Protein AF-A0A3D2PTS8-F1 (afdb_monomer_lite)

pLDDT: mean 76.26, std 10.92, range [59.62, 91.0]

Sequence (45 aa):
MPPQQGQFQSQPVQPQQPVQPVCSKCGAPLVAGNKFCTKCGNPIA

Foldseek 3Di:
DDDDDDDPVPPPPPPPDPPQDADPVPRHGADPPDQARPPPRHGDD

Radius of gyration: 21.26 Å; chains: 1; bounding box: 32×31×58 Å

Structure (mmCIF, N/CA/C/O backbone):
data_AF-A0A3D2PTS8-F1
#
_entry.id   AF-A0A3D2PTS8-F1
#
loop_
_atom_site.group_PDB
_atom_site.id
_atom_site.type_symbol
_atom_site.label_atom_id
_atom_site.label_alt_id
_atom_site.label_comp_id
_atom_site.label_asym_id
_atom_site.label_entity_id
_atom_site.label_seq_id
_atom_site.pdbx_PDB_ins_code
_atom_site.Cartn_x
_atom_site.Cartn_y
_atom_site.Cartn_z
_atom_site.occupancy
_atom_site.B_iso_or_equiv
_atom_site.auth_seq_id
_atom_site.auth_comp_id
_atom_site.auth_asym_id
_atom_site.auth_atom_id
_atom_site.pdbx_PDB_model_num
ATOM 1 N N . MET A 1 1 ? -16.172 -24.903 -48.636 1.00 71.56 1 MET A N 1
ATOM 2 C CA . MET A 1 1 ? -16.232 -25.627 -47.344 1.00 71.56 1 MET A CA 1
ATOM 3 C C . MET A 1 1 ? -15.118 -26.665 -47.377 1.00 71.56 1 MET A C 1
ATOM 5 O O . MET A 1 1 ? -15.137 -27.466 -48.304 1.00 71.56 1 MET A O 1
ATOM 9 N N . PRO A 1 2 ? -14.068 -26.522 -46.548 1.00 65.12 2 PRO A N 1
ATOM 10 C CA . PRO A 1 2 ? -14.014 -27.260 -45.275 1.00 65.12 2 PRO A CA 1
ATOM 11 C C . PRO A 1 2 ? -13.792 -26.371 -44.023 1.00 65.12 2 PRO A C 1
ATOM 13 O O . PRO A 1 2 ? -13.256 -25.270 -44.151 1.00 65.12 2 PRO A O 1
ATOM 16 N N . PRO A 1 3 ? -14.213 -26.831 -42.825 1.00 74.06 3 PRO A N 1
ATOM 17 C CA . PRO A 1 3 ? -14.116 -26.092 -41.566 1.00 74.06 3 PRO A CA 1
ATOM 18 C C . PRO A 1 3 ? -12.796 -26.384 -40.828 1.00 74.06 3 PRO A C 1
ATOM 20 O O . PRO A 1 3 ? -12.500 -27.530 -40.499 1.00 74.06 3 PRO A O 1
ATOM 23 N N . GLN A 1 4 ? -12.022 -25.342 -40.526 1.00 64.31 4 GLN A N 1
ATOM 24 C CA . GLN A 1 4 ? -10.926 -25.379 -39.548 1.00 64.31 4 GLN A CA 1
ATOM 25 C C . GLN A 1 4 ? -11.390 -24.510 -38.372 1.00 64.31 4 GLN A C 1
ATOM 27 O O . GLN A 1 4 ? -11.472 -23.294 -38.484 1.00 64.31 4 GLN A O 1
ATOM 32 N N . GLN A 1 5 ? -12.098 -25.123 -37.425 1.00 61.69 5 GLN A N 1
ATOM 33 C CA . GLN A 1 5 ? -11.542 -25.639 -36.170 1.00 61.69 5 GLN A CA 1
ATOM 34 C C . GLN A 1 5 ? -11.136 -24.510 -35.214 1.00 61.69 5 GLN A C 1
ATOM 36 O O . GLN A 1 5 ? -10.299 -23.666 -35.510 1.00 61.69 5 GLN A O 1
ATOM 41 N N . GLY A 1 6 ? -11.832 -24.496 -34.076 1.00 64.94 6 GLY A N 1
ATOM 42 C CA . GLY A 1 6 ? -11.873 -23.406 -33.118 1.00 64.94 6 GLY A CA 1
ATOM 43 C C . GLY A 1 6 ? -10.525 -23.017 -32.530 1.00 64.94 6 GLY A C 1
ATOM 44 O O . GLY A 1 6 ? -9.727 -23.857 -32.126 1.00 64.94 6 GLY A O 1
ATOM 45 N N . GLN A 1 7 ? -10.351 -21.708 -32.383 1.00 62.28 7 GLN A N 1
ATOM 46 C CA . GLN A 1 7 ? -9.413 -21.127 -31.437 1.00 62.28 7 GLN A CA 1
ATOM 47 C C . GLN A 1 7 ? -10.211 -20.506 -30.294 1.00 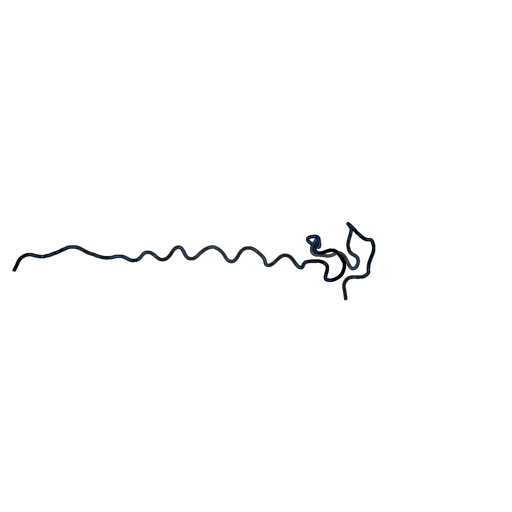62.28 7 GLN A C 1
ATOM 49 O O . GLN A 1 7 ? -10.456 -19.305 -30.226 1.00 62.28 7 GLN A O 1
ATOM 54 N N . PHE A 1 8 ? -10.646 -21.383 -29.394 1.00 60.62 8 PHE A N 1
ATOM 55 C CA . PH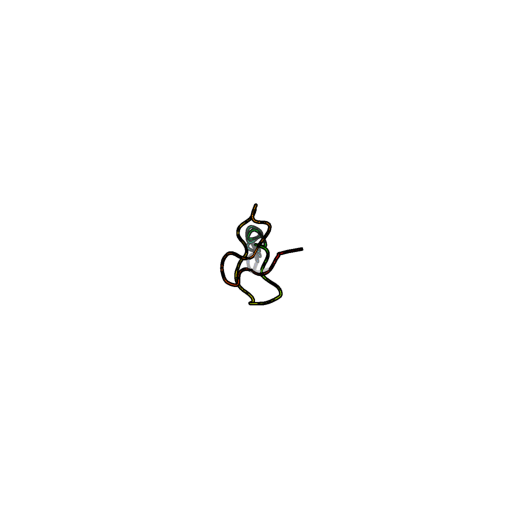E A 1 8 ? -10.963 -21.052 -28.014 1.00 60.62 8 PHE A CA 1
ATOM 56 C C . PHE A 1 8 ? -9.650 -20.600 -27.366 1.00 60.62 8 PHE A C 1
ATOM 58 O O . PHE A 1 8 ? -8.890 -21.386 -26.813 1.00 60.62 8 PHE A O 1
ATOM 65 N N . GLN A 1 9 ? -9.322 -19.318 -27.475 1.00 63.22 9 GLN A N 1
ATOM 66 C CA . GLN A 1 9 ? -8.244 -18.757 -26.672 1.00 63.22 9 GLN A CA 1
ATOM 67 C C . GLN A 1 9 ? -8.782 -18.599 -25.249 1.00 63.22 9 GLN A C 1
ATOM 69 O O . GLN A 1 9 ? -9.203 -17.522 -24.835 1.00 63.22 9 GLN A O 1
ATOM 74 N N . SER A 1 10 ? -8.830 -19.714 -24.518 1.00 66.00 10 SER A N 1
ATOM 75 C CA . SER A 1 10 ? -8.950 -19.749 -23.065 1.00 66.00 10 SER A CA 1
ATOM 76 C C . SER A 1 10 ? -7.716 -19.068 -22.493 1.00 66.00 10 SER A C 1
ATOM 78 O O . SER A 1 10 ? -6.695 -19.697 -22.219 1.00 66.00 10 SER A O 1
ATOM 80 N N . GLN A 1 11 ? -7.802 -17.747 -22.395 1.00 65.94 11 GLN A N 1
ATOM 81 C CA . GLN A 1 11 ? -6.834 -16.934 -21.694 1.00 65.94 11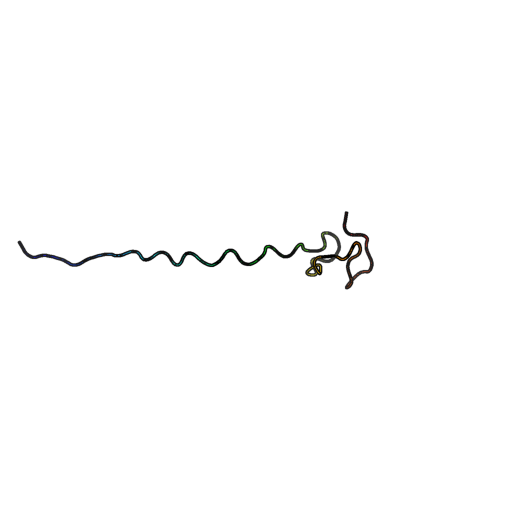 GLN A CA 1
ATOM 82 C C . GLN A 1 11 ? -6.803 -17.439 -20.246 1.00 65.94 11 GLN A C 1
ATOM 84 O O . GLN A 1 11 ? -7.858 -17.483 -19.604 1.00 65.94 11 GLN A O 1
ATOM 89 N N . PRO A 1 12 ? -5.647 -17.878 -19.722 1.00 67.00 12 PRO A N 1
ATOM 90 C CA . PRO A 1 12 ? -5.547 -18.165 -18.308 1.00 67.00 12 PRO A CA 1
ATOM 91 C C . PRO A 1 12 ? -5.725 -16.828 -17.592 1.00 67.00 12 PRO A C 1
ATOM 93 O O . PRO A 1 12 ? -4.825 -15.991 -17.588 1.00 67.00 12 PRO A O 1
ATOM 96 N N . VAL A 1 13 ? -6.910 -16.609 -17.022 1.00 62.19 13 VAL A N 1
ATOM 97 C CA . VAL A 1 13 ? -7.122 -15.581 -16.005 1.00 62.19 13 VAL A CA 1
ATOM 98 C C . VAL A 1 13 ? -6.291 -16.007 -14.802 1.00 62.19 13 VAL A C 1
ATOM 100 O O . VAL A 1 13 ? -6.731 -16.760 -13.938 1.00 62.19 13 VAL A O 1
ATOM 103 N N . GLN A 1 14 ? -5.013 -15.634 -14.828 1.00 64.38 14 GLN A N 1
ATOM 104 C CA . GLN A 1 14 ? -4.097 -15.864 -13.726 1.00 64.38 14 GLN A CA 1
ATOM 105 C C . GLN A 1 14 ? -4.750 -15.229 -12.495 1.00 64.38 14 GLN A C 1
ATOM 107 O O . GLN A 1 14 ? -5.057 -14.035 -12.552 1.00 64.38 14 GLN A O 1
ATOM 112 N N . PRO A 1 15 ? -5.019 -15.988 -11.416 1.00 66.88 15 PRO A N 1
ATOM 113 C CA . PRO A 1 15 ? -5.530 -15.391 -10.194 1.00 66.88 15 PRO A CA 1
ATOM 114 C C . PRO A 1 15 ? -4.531 -14.307 -9.811 1.00 66.88 15 PRO A C 1
ATOM 116 O O . PRO A 1 15 ? -3.351 -14.626 -9.659 1.00 66.88 15 PRO A O 1
ATOM 119 N N . GLN A 1 16 ? -4.968 -13.040 -9.772 1.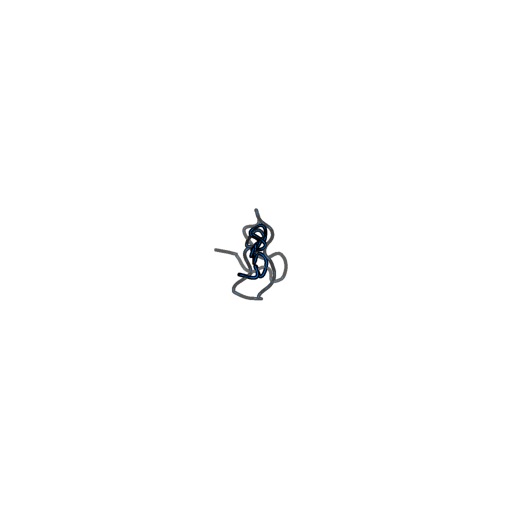00 59.62 16 GLN A N 1
ATOM 120 C CA . GLN A 1 16 ? -4.106 -11.919 -9.415 1.00 59.62 16 GLN A CA 1
ATOM 121 C C . GLN A 1 16 ? -3.408 -12.273 -8.107 1.00 59.62 16 GLN A C 1
ATOM 123 O O . GLN A 1 16 ? -4.014 -12.254 -7.035 1.00 59.62 16 GLN A O 1
ATOM 128 N N . GLN A 1 17 ? -2.142 -12.672 -8.227 1.00 62.94 17 GLN A N 1
ATOM 129 C CA . GLN A 1 17 ? -1.318 -13.039 -7.098 1.00 62.94 17 GLN A CA 1
ATOM 130 C C . GLN A 1 17 ? -1.350 -11.825 -6.175 1.00 62.94 17 GLN A C 1
ATOM 132 O O . GLN A 1 17 ? -1.127 -10.716 -6.676 1.00 62.94 17 GLN A O 1
ATOM 137 N N . PRO A 1 18 ? -1.706 -11.984 -4.886 1.00 65.31 18 PRO A N 1
ATOM 138 C CA . PRO A 1 18 ? -1.797 -10.852 -3.982 1.00 65.31 18 PRO A CA 1
ATOM 139 C C . PRO A 1 18 ? -0.482 -10.100 -4.102 1.00 65.31 18 PRO A C 1
ATOM 141 O O . PRO A 1 18 ? 0.588 -10.687 -3.915 1.00 65.31 18 PRO A O 1
ATOM 144 N N . VAL A 1 19 ? -0.569 -8.846 -4.551 1.00 67.19 19 VAL A N 1
ATOM 145 C CA . VAL A 1 19 ? 0.593 -8.011 -4.839 1.00 67.19 19 VAL A CA 1
ATOM 146 C C . VAL A 1 19 ? 1.198 -7.683 -3.486 1.00 67.19 19 VAL A C 1
ATOM 148 O O . VAL A 1 19 ? 0.847 -6.703 -2.837 1.00 67.19 19 VAL A O 1
ATOM 151 N N . GLN A 1 20 ? 2.001 -8.614 -2.984 1.00 75.75 20 GLN A N 1
ATOM 152 C CA . GLN A 1 20 ? 2.586 -8.527 -1.666 1.00 75.75 20 GLN A CA 1
ATOM 153 C C . GLN A 1 20 ? 3.520 -7.316 -1.675 1.00 75.75 20 GLN A C 1
ATOM 155 O O . GLN A 1 20 ? 4.393 -7.232 -2.546 1.00 75.75 20 GLN A O 1
ATOM 160 N N . PRO A 1 21 ? 3.301 -6.343 -0.776 1.00 81.81 21 PRO A N 1
ATOM 161 C CA . PRO A 1 21 ? 4.067 -5.112 -0.796 1.00 81.81 21 PRO A CA 1
ATOM 162 C C . PRO A 1 21 ? 5.543 -5.453 -0.590 1.00 81.81 21 PRO A C 1
ATOM 164 O O . PRO A 1 21 ? 5.876 -6.363 0.162 1.00 81.81 21 PRO A O 1
ATOM 167 N N . VAL A 1 22 ? 6.442 -4.767 -1.287 1.00 87.44 22 VAL A N 1
ATOM 168 C CA . VAL A 1 22 ? 7.891 -4.984 -1.174 1.00 87.44 22 VAL A CA 1
ATOM 169 C C . VAL A 1 22 ? 8.544 -3.776 -0.526 1.00 87.44 22 VAL A C 1
ATOM 171 O O . VAL A 1 22 ? 8.092 -2.643 -0.671 1.00 87.44 22 VAL A O 1
ATOM 174 N N . CYS A 1 23 ? 9.619 -4.007 0.217 1.00 89.25 23 CYS A N 1
ATOM 175 C CA . CYS A 1 23 ? 10.352 -2.940 0.871 1.00 89.25 23 CYS A CA 1
ATOM 176 C C . CYS A 1 23 ? 11.060 -2.078 -0.173 1.00 89.25 23 CYS A C 1
ATOM 178 O O . CYS A 1 23 ? 11.977 -2.556 -0.835 1.00 89.25 23 CYS A O 1
ATOM 180 N N . SER A 1 24 ? 10.755 -0.785 -0.243 1.00 84.88 24 SER A N 1
ATOM 181 C CA . SER A 1 24 ? 11.456 0.139 -1.149 1.00 84.88 24 SER A CA 1
ATOM 182 C C . SER A 1 24 ? 12.945 0.311 -0.818 1.00 84.88 24 SER A C 1
ATOM 184 O O . SER A 1 24 ? 13.711 0.770 -1.656 1.00 84.88 24 SER A O 1
ATOM 186 N N . LYS A 1 25 ? 13.373 -0.053 0.401 1.00 87.75 25 LYS A N 1
ATOM 187 C CA . LYS A 1 25 ? 14.767 0.073 0.859 1.00 87.75 25 LYS A CA 1
ATOM 188 C C . LYS A 1 25 ? 15.633 -1.133 0.488 1.00 87.75 25 LYS A C 1
ATOM 190 O O . LYS A 1 25 ? 16.802 -0.964 0.171 1.00 87.75 25 LYS A O 1
ATOM 195 N N . CYS A 1 26 ? 15.088 -2.345 0.605 1.00 91.00 26 CYS A N 1
ATOM 196 C CA . CYS A 1 26 ? 15.858 -3.588 0.455 1.00 91.00 26 CYS A CA 1
ATOM 197 C C . CYS A 1 26 ? 15.270 -4.579 -0.558 1.00 91.00 26 CYS A C 1
ATOM 199 O O . CYS A 1 26 ? 15.866 -5.624 -0.791 1.00 91.00 26 CYS A O 1
ATOM 201 N N . GLY A 1 27 ? 14.096 -4.297 -1.126 1.00 86.31 27 GLY A N 1
ATOM 202 C CA . GLY A 1 27 ? 13.404 -5.164 -2.083 1.00 86.31 27 GLY A CA 1
ATOM 203 C C . GLY A 1 27 ? 12.760 -6.416 -1.480 1.00 86.31 27 GLY A C 1
ATOM 204 O O . GLY A 1 27 ? 12.161 -7.200 -2.207 1.00 86.31 27 GLY A O 1
ATOM 205 N N . ALA A 1 28 ? 12.859 -6.627 -0.164 1.00 89.25 28 ALA A N 1
ATOM 206 C CA . A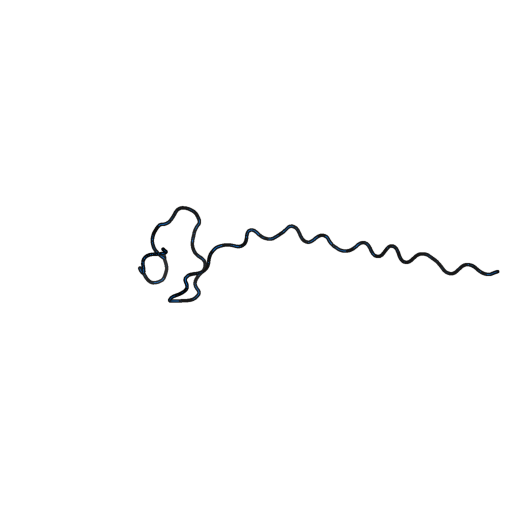LA A 1 28 ? 12.288 -7.809 0.470 1.00 89.25 28 ALA A CA 1
ATOM 207 C C . ALA A 1 28 ? 10.748 -7.765 0.512 1.00 89.25 28 ALA A C 1
ATOM 209 O O . ALA A 1 28 ? 10.188 -6.689 0.740 1.00 89.25 28 ALA A O 1
ATOM 210 N N . PRO A 1 29 ? 10.060 -8.915 0.377 1.00 86.94 29 PRO A N 1
ATOM 211 C CA . PRO A 1 29 ? 8.614 -8.984 0.545 1.00 86.94 29 PRO A CA 1
ATOM 212 C C . PRO A 1 29 ? 8.235 -8.597 1.975 1.00 86.94 29 PRO A C 1
ATOM 214 O O . PRO A 1 29 ? 8.823 -9.069 2.953 1.00 86.94 29 PRO A O 1
ATOM 217 N N . LEU A 1 30 ? 7.264 -7.703 2.087 1.00 87.94 30 LEU A N 1
ATOM 218 C CA . LEU A 1 30 ? 6.709 -7.235 3.342 1.00 87.94 30 LEU A CA 1
ATOM 219 C C . LEU A 1 30 ? 5.541 -8.129 3.720 1.00 87.94 30 LEU A C 1
ATOM 221 O O . LEU A 1 30 ? 4.688 -8.470 2.902 1.00 87.94 30 LEU A O 1
ATOM 225 N N . VAL A 1 31 ? 5.509 -8.494 4.992 1.00 81.25 31 VAL A N 1
ATOM 226 C CA . VAL A 1 31 ? 4.408 -9.262 5.555 1.00 81.25 31 VAL A CA 1
ATOM 227 C C . VAL A 1 31 ? 3.247 -8.304 5.811 1.00 81.25 31 VAL A C 1
ATOM 229 O O . VAL A 1 31 ? 3.424 -7.275 6.469 1.00 81.25 31 VAL A O 1
ATOM 232 N N . ALA A 1 32 ? 2.069 -8.631 5.276 1.00 72.81 32 ALA A N 1
ATOM 233 C CA . ALA A 1 32 ? 0.855 -7.854 5.496 1.00 72.81 32 ALA A CA 1
ATOM 234 C C . ALA A 1 32 ? 0.559 -7.754 7.003 1.00 72.81 32 ALA A C 1
ATOM 236 O O . ALA A 1 32 ? 0.531 -8.764 7.701 1.00 72.81 32 ALA A O 1
ATOM 237 N N . GLY A 1 33 ? 0.363 -6.528 7.496 1.00 76.25 33 GLY A N 1
ATOM 238 C CA . GLY A 1 33 ? 0.122 -6.241 8.916 1.00 76.25 33 GLY A CA 1
ATOM 239 C C . GLY A 1 33 ? 1.330 -5.690 9.681 1.00 76.25 33 GLY A C 1
ATOM 240 O O . GLY A 1 33 ? 1.155 -5.154 10.775 1.00 76.25 33 GLY A O 1
ATOM 241 N N . ASN A 1 34 ? 2.538 -5.726 9.111 1.00 81.19 34 ASN A N 1
ATOM 242 C CA . ASN A 1 34 ? 3.709 -5.134 9.756 1.00 81.19 34 ASN A CA 1
ATOM 243 C C . ASN A 1 34 ? 3.886 -3.664 9.352 1.00 81.19 34 ASN A C 1
ATOM 245 O O . ASN A 1 34 ? 3.719 -3.301 8.195 1.00 81.19 34 ASN A O 1
ATOM 249 N N . LYS A 1 35 ? 4.286 -2.817 10.309 1.00 83.31 35 LYS A N 1
ATOM 250 C CA . LYS A 1 35 ? 4.658 -1.404 10.077 1.00 83.31 35 LYS A CA 1
ATOM 251 C C . LYS A 1 35 ? 6.148 -1.182 9.789 1.00 83.31 35 LYS A C 1
ATOM 253 O O . LYS A 1 35 ? 6.579 -0.066 9.516 1.00 83.31 35 LYS A O 1
ATOM 258 N N . PHE A 1 36 ? 6.948 -2.238 9.862 1.00 88.38 36 PHE A N 1
ATOM 259 C CA . PHE A 1 36 ? 8.379 -2.223 9.570 1.00 88.38 36 PHE A CA 1
ATOM 260 C C . PHE A 1 36 ? 8.762 -3.469 8.772 1.00 88.38 36 PHE A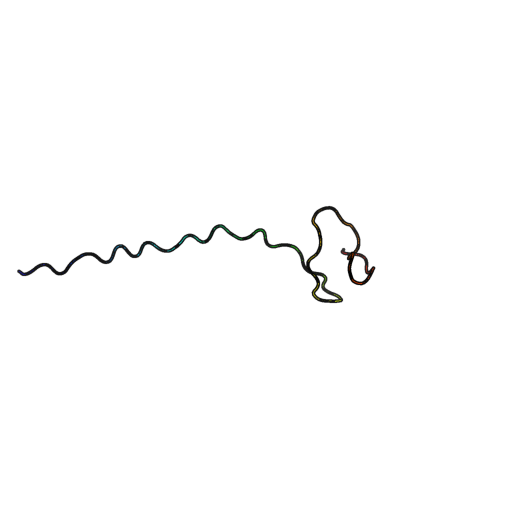 C 1
ATOM 262 O O . PHE A 1 36 ? 8.162 -4.537 8.911 1.00 88.38 36 PHE A O 1
ATOM 269 N N . CYS A 1 37 ? 9.778 -3.332 7.927 1.00 90.88 37 CYS A N 1
ATOM 270 C CA . CYS A 1 37 ? 10.343 -4.440 7.183 1.00 90.88 37 CYS A CA 1
ATOM 271 C C . CYS A 1 37 ? 11.045 -5.399 8.149 1.00 90.88 37 CYS A C 1
ATOM 273 O O . CYS A 1 37 ? 12.019 -5.033 8.803 1.00 90.88 37 CYS A O 1
ATOM 275 N N . THR A 1 38 ? 10.598 -6.651 8.194 1.00 86.94 38 THR A N 1
ATOM 276 C CA . THR A 1 38 ? 11.195 -7.703 9.037 1.00 86.94 38 THR A CA 1
ATOM 277 C C . THR A 1 38 ? 12.587 -8.132 8.579 1.00 86.94 38 THR A C 1
ATOM 279 O O . THR A 1 38 ? 13.282 -8.829 9.311 1.00 86.94 38 THR A O 1
ATOM 282 N N . LYS A 1 39 ? 13.007 -7.728 7.374 1.00 88.81 39 LYS A N 1
ATOM 283 C CA . LYS A 1 39 ? 14.317 -8.065 6.807 1.00 88.81 39 LYS A CA 1
ATOM 284 C C . LYS A 1 39 ? 15.386 -7.015 7.081 1.00 88.81 39 LYS A C 1
ATOM 286 O O . LYS A 1 39 ? 16.497 -7.385 7.428 1.00 88.81 39 LYS A O 1
ATOM 291 N N . CYS A 1 40 ? 15.071 -5.728 6.929 1.00 91.00 40 CYS A N 1
ATOM 292 C CA . CYS A 1 40 ? 16.051 -4.646 7.089 1.00 91.00 40 CYS A CA 1
ATOM 293 C C . CYS A 1 40 ? 15.741 -3.678 8.240 1.00 91.00 40 CYS A C 1
ATOM 295 O O . CYS A 1 40 ? 16.468 -2.704 8.417 1.00 91.00 40 CYS A O 1
ATOM 297 N N . GLY A 1 41 ? 14.638 -3.875 8.970 1.00 88.00 41 GLY A N 1
ATOM 298 C CA . GLY A 1 41 ? 14.235 -3.038 10.106 1.00 88.00 41 GLY A CA 1
ATOM 299 C C . GLY A 1 41 ? 13.758 -1.628 9.744 1.00 88.00 41 GLY A C 1
ATOM 300 O O . GLY A 1 41 ? 13.425 -0.854 10.635 1.00 88.00 41 GLY A O 1
ATOM 301 N N . ASN A 1 42 ? 13.708 -1.270 8.456 1.00 90.31 42 ASN A N 1
ATOM 302 C CA . ASN A 1 42 ? 13.237 0.052 8.047 1.00 90.31 42 ASN A CA 1
ATOM 303 C C . ASN A 1 42 ? 11.709 0.147 8.178 1.00 90.31 42 ASN A C 1
ATOM 305 O O . ASN A 1 42 ? 11.016 -0.831 7.880 1.00 90.31 42 ASN A O 1
ATOM 309 N N . PRO A 1 43 ? 11.171 1.312 8.575 1.00 84.00 43 PRO A N 1
ATOM 310 C CA . PRO A 1 43 ? 9.734 1.537 8.575 1.00 84.00 43 PRO A CA 1
ATOM 311 C C . PRO A 1 43 ? 9.192 1.427 7.146 1.00 84.00 43 PRO A C 1
ATOM 313 O O . PRO A 1 43 ? 9.821 1.895 6.195 1.00 84.00 43 PRO A O 1
ATOM 316 N N . ILE A 1 44 ? 8.039 0.783 7.007 1.00 79.12 44 ILE A N 1
ATOM 317 C CA . ILE A 1 44 ? 7.267 0.743 5.763 1.00 79.12 44 ILE A CA 1
ATOM 318 C C . ILE A 1 44 ? 6.137 1.742 5.939 1.00 79.12 44 ILE A C 1
ATOM 320 O O . ILE A 1 44 ? 5.276 1.564 6.800 1.00 79.12 44 ILE A O 1
ATOM 324 N N . ALA A 1 45 ? 6.285 2.855 5.224 1.00 65.81 45 ALA A N 1
ATOM 325 C CA . ALA A 1 45 ? 5.346 3.964 5.167 1.00 65.81 45 ALA A CA 1
ATOM 326 C C . ALA A 1 45 ? 4.352 3.741 4.029 1.00 65.81 45 ALA A C 1
ATOM 328 O O . ALA A 1 45 ? 4.784 3.186 2.990 1.00 65.81 45 ALA A O 1
#

Secondary structure (DSSP, 8-state):
---------------------B-TTT-PBPPTT-SB-TTT--B--